Protein AF-J2X6M1-F1 (afdb_monomer)

Mean predicted aligned error: 6.93 Å

Foldseek 3Di:
DDDDDPDDDDDPPDDDDKAKDFAADPDDFKDFDDDDAQDWDDDDPAQKIKTKAAAAQQWGPGPHIHGRDCCCVVCVVRHRGTMIGITRHIDIGD

Radius of gyration: 15.38 Å; Cα contacts (8 Å, |Δi|>4): 167; chains: 1; bounding box: 38×28×50 Å

Structure (mmCIF, N/CA/C/O backbone):
data_AF-J2X6M1-F1
#
_entry.id   AF-J2X6M1-F1
#
loop_
_atom_site.group_PDB
_atom_site.id
_atom_site.type_symbol
_atom_site.label_atom_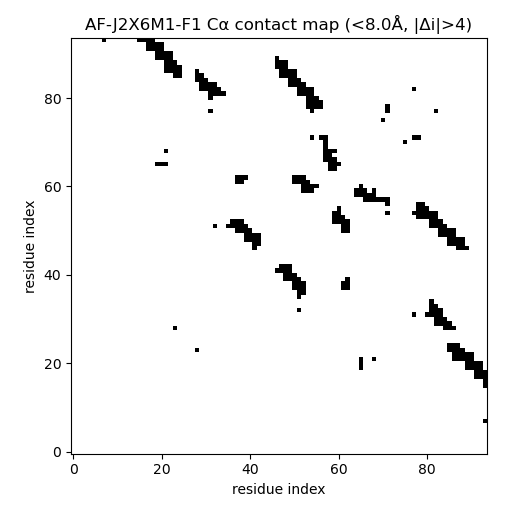id
_atom_site.label_alt_id
_atom_site.label_comp_id
_atom_site.label_asym_id
_atom_site.label_entity_id
_atom_site.label_seq_id
_atom_site.pdbx_PDB_ins_code
_atom_site.Cartn_x
_atom_site.Cartn_y
_atom_site.Cartn_z
_atom_site.occupancy
_at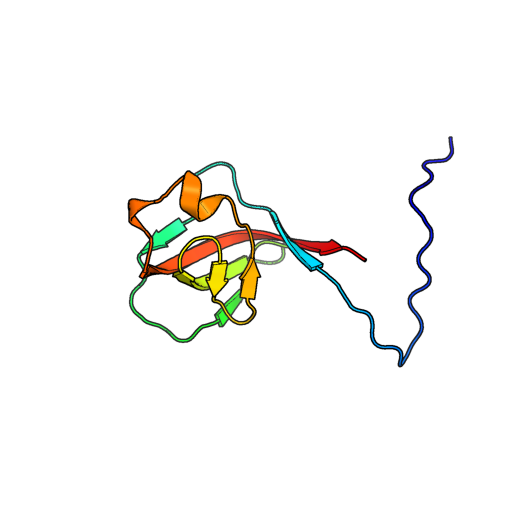om_site.B_iso_or_equiv
_atom_site.auth_seq_id
_atom_site.auth_comp_id
_atom_site.auth_asym_id
_atom_site.auth_atom_id
_atom_site.pdbx_PDB_model_num
ATOM 1 N N . MET A 1 1 ? -0.980 1.863 -36.521 1.00 34.94 1 MET A N 1
ATOM 2 C CA . MET A 1 1 ? -1.695 2.530 -35.417 1.00 34.94 1 MET A CA 1
ATOM 3 C C . MET A 1 1 ? -0.711 2.575 -34.265 1.00 34.94 1 MET A C 1
ATOM 5 O O . MET A 1 1 ? -0.454 1.542 -33.666 1.00 34.94 1 MET A O 1
ATOM 9 N N . LEU A 1 2 ? -0.011 3.700 -34.132 1.00 33.47 2 LEU A N 1
ATOM 10 C CA . LEU A 1 2 ? 1.030 3.922 -33.130 1.00 33.47 2 LEU A CA 1
ATOM 11 C C . LEU A 1 2 ? 0.343 4.424 -31.860 1.00 33.47 2 LEU A C 1
ATOM 13 O O . LEU A 1 2 ? -0.272 5.485 -31.894 1.00 33.47 2 LEU A O 1
ATOM 17 N N . CYS 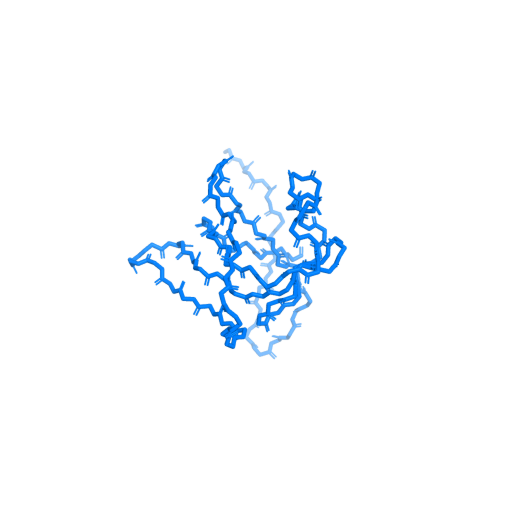A 1 3 ? 0.419 3.661 -30.773 1.00 35.66 3 CYS A N 1
ATOM 18 C CA . CYS A 1 3 ? 0.247 4.226 -29.439 1.00 35.66 3 CYS A CA 1
ATOM 19 C C . CYS A 1 3 ? 1.634 4.673 -28.976 1.00 35.66 3 CYS A C 1
ATOM 21 O O . CYS A 1 3 ? 2.474 3.844 -28.635 1.00 35.66 3 CYS A O 1
ATOM 23 N N . GLU A 1 4 ? 1.880 5.978 -29.040 1.00 47.28 4 GLU A N 1
ATOM 24 C CA . GLU A 1 4 ? 3.039 6.625 -28.433 1.00 47.28 4 GLU A CA 1
ATOM 25 C C . GLU A 1 4 ? 2.817 6.694 -26.916 1.00 47.28 4 GLU A C 1
ATOM 27 O O . GLU A 1 4 ? 2.138 7.582 -26.412 1.00 47.28 4 GLU A O 1
ATOM 32 N N . LEU A 1 5 ? 3.374 5.733 -26.181 1.00 49.25 5 LEU A N 1
ATOM 33 C CA . LEU A 1 5 ? 3.745 5.923 -24.782 1.00 49.25 5 LEU A CA 1
ATOM 34 C C . LEU A 1 5 ? 5.272 5.863 -24.755 1.00 49.25 5 LEU A C 1
ATOM 36 O O . LEU A 1 5 ? 5.859 4.901 -25.250 1.00 49.25 5 LEU A O 1
ATOM 40 N N . LEU A 1 6 ? 5.883 6.953 -24.291 1.00 49.25 6 LEU A N 1
ATOM 41 C CA . LEU A 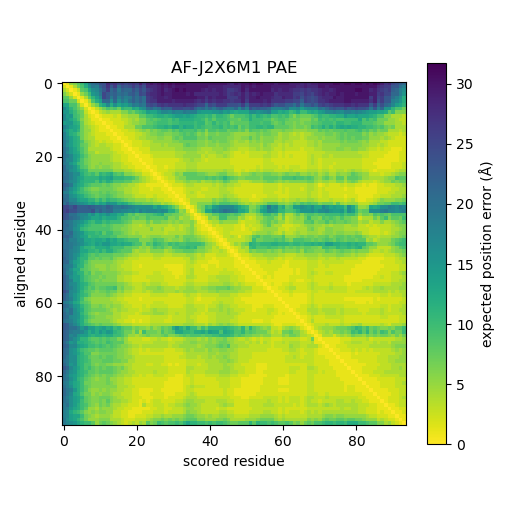1 6 ? 7.322 7.218 -24.257 1.00 49.25 6 LEU A CA 1
ATOM 42 C C . LEU A 1 6 ? 8.117 5.948 -23.925 1.00 49.25 6 LEU A C 1
ATOM 44 O O . LEU A 1 6 ? 7.932 5.334 -22.879 1.00 49.25 6 LEU A O 1
ATOM 48 N N . SER A 1 7 ? 8.994 5.532 -24.836 1.00 59.34 7 SER A N 1
ATOM 49 C CA . SER A 1 7 ? 9.843 4.359 -24.647 1.00 59.34 7 SER A CA 1
ATOM 50 C C . SER A 1 7 ? 10.956 4.682 -23.651 1.00 59.34 7 SER A C 1
ATOM 52 O O . SER A 1 7 ? 12.048 5.094 -24.041 1.00 59.34 7 SER A O 1
ATOM 54 N N . PHE A 1 8 ? 10.668 4.514 -22.363 1.00 63.81 8 PHE A N 1
ATOM 55 C CA . PHE A 1 8 ? 11.682 4.482 -21.317 1.00 63.81 8 PHE A CA 1
ATOM 56 C C . PHE A 1 8 ? 12.530 3.215 -21.492 1.00 63.81 8 PHE A C 1
ATOM 58 O O . PHE A 1 8 ? 12.006 2.100 -21.527 1.00 63.81 8 PHE A O 1
ATOM 65 N N . ILE A 1 9 ? 13.847 3.375 -21.643 1.00 76.25 9 ILE A N 1
ATOM 66 C CA . ILE A 1 9 ? 14.787 2.251 -21.697 1.00 76.25 9 ILE A CA 1
ATOM 67 C C . ILE A 1 9 ? 15.263 1.984 -20.270 1.00 76.25 9 ILE A C 1
ATOM 69 O O . ILE A 1 9 ? 15.989 2.790 -19.691 1.00 76.25 9 ILE A O 1
ATOM 73 N N . VAL A 1 10 ? 14.852 0.848 -19.706 1.00 82.31 10 VAL A N 1
ATOM 74 C CA . VAL A 1 10 ? 15.366 0.366 -18.419 1.00 82.31 10 VAL A CA 1
ATOM 75 C C . VAL A 1 10 ? 16.677 -0.376 -18.670 1.00 82.31 10 VAL A C 1
ATOM 77 O O . VAL A 1 10 ? 16.713 -1.380 -19.382 1.00 82.31 10 VAL A O 1
ATOM 80 N N . GLU A 1 11 ? 17.766 0.122 -18.093 1.00 87.31 11 GLU A N 1
ATOM 81 C CA . GLU A 1 11 ? 19.109 -0.434 -18.233 1.00 87.31 11 GLU A CA 1
ATOM 82 C C . GLU A 1 11 ? 19.504 -1.266 -17.007 1.00 87.31 11 GLU A C 1
ATOM 84 O O . GLU A 1 11 ? 19.259 -0.900 -15.854 1.00 87.31 11 GLU A O 1
ATOM 89 N N . VAL A 1 12 ? 20.188 -2.385 -17.253 1.00 89.69 12 VAL A N 1
ATOM 90 C CA . VAL A 1 12 ? 20.681 -3.268 -16.189 1.00 89.69 12 VAL A CA 1
ATOM 91 C C . VAL A 1 12 ? 21.718 -2.540 -15.329 1.00 89.69 12 VAL A C 1
ATOM 93 O O . VAL A 1 12 ? 22.693 -1.989 -15.837 1.00 89.69 12 VAL A O 1
ATOM 96 N N . GLY A 1 13 ? 21.532 -2.583 -14.008 1.00 91.75 13 GLY A N 1
ATOM 97 C CA . GLY A 1 13 ? 22.458 -2.000 -13.031 1.00 91.75 13 GLY A CA 1
ATOM 98 C C . GLY A 1 13 ? 22.265 -0.503 -12.777 1.00 91.75 13 GLY A C 1
ATOM 99 O O . GLY A 1 13 ? 23.038 0.081 -12.018 1.00 91.75 13 GLY A O 1
ATOM 100 N N . LYS A 1 14 ? 21.251 0.123 -13.383 1.00 90.31 14 LYS A N 1
ATOM 101 C CA . LYS A 1 14 ? 20.845 1.498 -13.075 1.00 90.31 14 LYS A CA 1
ATOM 102 C C . LYS A 1 14 ? 19.758 1.524 -12.000 1.00 90.31 14 LYS A C 1
ATOM 104 O O . LYS A 1 14 ? 19.024 0.556 -11.818 1.00 90.31 14 LYS A O 1
ATOM 109 N N . GLN A 1 15 ? 19.688 2.640 -11.281 1.00 89.25 15 GLN A N 1
ATOM 110 C CA . GLN A 1 15 ? 18.626 2.946 -10.327 1.00 89.25 15 GLN A CA 1
ATOM 111 C C . GLN A 1 15 ? 17.759 4.052 -10.913 1.00 89.25 15 GLN A C 1
ATOM 113 O O . GLN A 1 15 ? 18.285 5.005 -11.490 1.00 89.25 15 GLN A O 1
ATOM 118 N N . TYR A 1 16 ? 16.451 3.902 -10.755 1.00 87.19 16 TYR A N 1
ATOM 119 C CA . TYR A 1 16 ? 15.454 4.837 -11.248 1.00 87.19 16 TYR A CA 1
ATOM 120 C C . TYR A 1 16 ? 14.575 5.247 -10.078 1.00 87.19 16 TYR A C 1
ATOM 122 O O . TYR A 1 16 ? 14.201 4.404 -9.260 1.00 87.19 16 TYR A O 1
ATOM 130 N N . GLU A 1 17 ? 14.287 6.540 -9.995 1.00 86.81 17 GLU A N 1
ATOM 131 C CA . GLU A 1 17 ? 13.206 7.028 -9.153 1.00 86.81 17 GLU A CA 1
ATOM 132 C C . GLU A 1 17 ? 11.890 6.622 -9.812 1.00 86.81 17 GLU A C 1
ATOM 134 O O . GLU A 1 17 ? 11.749 6.733 -11.029 1.00 86.81 17 GLU A O 1
ATOM 139 N N . VAL A 1 18 ? 10.981 6.068 -9.017 1.00 85.44 18 VAL A N 1
ATOM 140 C CA . VAL A 1 18 ? 9.683 5.589 -9.484 1.00 85.44 18 VAL A CA 1
ATOM 141 C C . VAL A 1 18 ? 8.624 5.935 -8.458 1.00 85.44 18 VAL A C 1
ATOM 143 O O . VAL A 1 18 ? 8.906 6.005 -7.259 1.00 85.44 18 VAL A O 1
ATOM 146 N N . GLU A 1 19 ? 7.399 6.088 -8.932 1.00 87.12 19 GLU A N 1
ATOM 147 C CA . GLU A 1 19 ? 6.228 6.249 -8.085 1.00 87.12 19 GLU A CA 1
ATOM 148 C C . GLU A 1 19 ? 5.407 4.957 -8.083 1.00 87.12 19 GLU A C 1
ATOM 150 O O . GLU A 1 19 ? 5.167 4.350 -9.130 1.00 87.12 19 GLU A O 1
ATOM 155 N N . PHE A 1 20 ? 4.987 4.524 -6.893 1.00 87.88 20 PHE A N 1
ATOM 156 C CA . PHE A 1 20 ? 4.117 3.365 -6.731 1.00 87.88 20 PHE A CA 1
ATOM 157 C C . PHE A 1 20 ? 2.672 3.817 -6.566 1.00 87.88 20 PHE A C 1
ATOM 159 O O . PHE A 1 20 ? 2.353 4.566 -5.644 1.00 87.88 20 PHE A O 1
ATOM 166 N N . VAL A 1 21 ? 1.789 3.298 -7.416 1.00 89.19 21 VAL A N 1
ATOM 167 C CA . VAL A 1 21 ? 0.362 3.634 -7.410 1.00 89.19 21 VAL A CA 1
ATOM 168 C C . VAL A 1 21 ? -0.453 2.386 -7.095 1.00 89.19 21 VAL A C 1
ATOM 170 O O . VAL A 1 21 ? -0.278 1.341 -7.725 1.00 89.19 21 VAL A O 1
ATOM 173 N N . LEU A 1 22 ? -1.355 2.472 -6.116 1.00 91.62 22 LEU A N 1
ATOM 174 C CA . LEU A 1 22 ? -2.256 1.369 -5.794 1.00 91.62 22 LEU A CA 1
ATOM 175 C C . LEU A 1 22 ? -3.500 1.437 -6.675 1.00 91.62 22 LEU A C 1
ATOM 177 O O . LEU A 1 22 ? -4.209 2.438 -6.705 1.00 91.62 22 LEU A O 1
ATOM 181 N N . VAL A 1 23 ? -3.810 0.330 -7.342 1.00 91.44 23 VAL A N 1
ATOM 182 C CA . VAL A 1 23 ? -5.102 0.135 -7.996 1.00 91.44 23 VAL A CA 1
ATOM 183 C C . VAL A 1 23 ? -6.017 -0.570 -7.009 1.00 91.44 23 VAL A C 1
ATOM 185 O O . VAL A 1 23 ? -5.872 -1.769 -6.748 1.00 91.44 23 VAL A O 1
ATOM 188 N N . LEU A 1 24 ? -6.942 0.189 -6.432 1.00 91.44 24 LEU A N 1
ATOM 189 C CA . LEU A 1 24 ? -7.874 -0.291 -5.419 1.00 91.44 24 LEU A CA 1
ATOM 190 C C . LEU A 1 24 ? -9.148 -0.852 -6.080 1.00 91.44 24 LEU A C 1
ATOM 192 O O . LEU A 1 24 ? -9.596 -0.322 -7.097 1.00 91.44 24 LEU A O 1
ATOM 196 N N . PRO A 1 25 ? -9.730 -1.940 -5.549 1.00 89.25 25 PRO A N 1
ATOM 197 C CA . PRO A 1 25 ? -11.066 -2.387 -5.938 1.00 89.25 25 PRO A CA 1
ATOM 198 C C . PRO A 1 25 ? -12.140 -1.336 -5.624 1.00 89.25 25 PRO A C 1
ATOM 200 O O . PRO A 1 25 ? -11.984 -0.557 -4.692 1.00 89.25 25 PRO A O 1
ATOM 203 N N . ASP A 1 26 ? -13.282 -1.391 -6.315 1.00 85.06 26 ASP A N 1
ATOM 204 C CA . ASP A 1 26 ? -14.364 -0.404 -6.146 1.00 85.06 26 ASP A CA 1
ATOM 205 C C . ASP A 1 26 ? -14.955 -0.345 -4.724 1.00 85.06 26 ASP A C 1
ATOM 207 O O . ASP A 1 26 ? -15.525 0.672 -4.331 1.00 85.06 26 ASP A O 1
ATOM 211 N N . ARG A 1 27 ? -14.940 -1.461 -3.977 1.00 84.56 27 ARG A N 1
ATOM 212 C CA . ARG A 1 27 ? -15.577 -1.582 -2.652 1.00 84.56 27 ARG A CA 1
ATOM 213 C C . ARG A 1 27 ? -14.867 -2.590 -1.760 1.00 84.56 27 ARG A C 1
ATOM 215 O O . ARG A 1 27 ? -14.158 -3.467 -2.245 1.00 84.56 27 ARG A O 1
ATOM 222 N N . ASP A 1 28 ? -15.131 -2.472 -0.457 1.00 85.56 28 ASP A N 1
ATOM 223 C CA . ASP A 1 28 ? -14.772 -3.439 0.594 1.00 85.56 28 ASP A CA 1
ATOM 224 C C . ASP A 1 28 ? -13.288 -3.830 0.617 1.00 85.56 28 ASP A C 1
ATOM 226 O O . ASP A 1 28 ? -12.909 -4.934 1.010 1.00 85.56 28 ASP A O 1
ATOM 230 N N . PHE A 1 29 ? -12.428 -2.907 0.196 1.00 92.69 29 PHE A N 1
ATOM 231 C CA . PHE A 1 29 ? -11.010 -3.175 0.057 1.00 92.69 29 PHE A CA 1
ATOM 232 C C . PHE A 1 29 ? -10.217 -2.845 1.322 1.00 92.69 29 PHE A C 1
ATOM 234 O O . PHE A 1 29 ? -9.097 -3.320 1.458 1.00 92.69 29 PHE A O 1
ATOM 241 N N . VAL A 1 30 ? -10.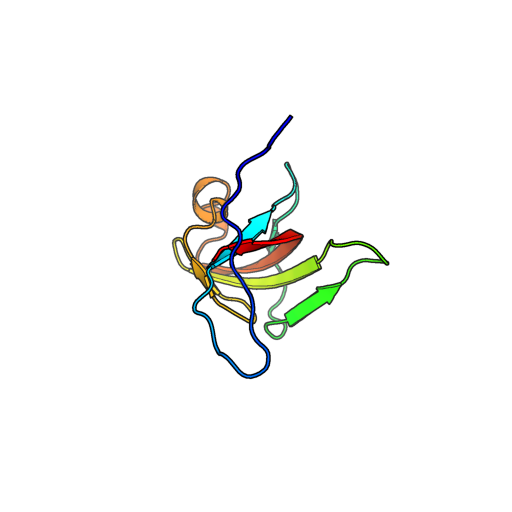764 -2.079 2.270 1.00 94.56 30 VAL A N 1
ATOM 242 C CA . VAL A 1 30 ? -10.057 -1.691 3.497 1.00 94.56 30 VAL A CA 1
ATOM 243 C C . VAL A 1 30 ? -10.844 -2.062 4.748 1.00 94.56 30 VAL A C 1
ATOM 245 O O . VAL A 1 30 ? -12.039 -1.796 4.866 1.00 94.56 30 VAL A O 1
ATOM 248 N N . VAL A 1 31 ? -10.156 -2.672 5.713 1.00 94.44 31 VAL A N 1
ATOM 249 C CA . VAL A 1 31 ? -10.712 -3.026 7.025 1.00 94.44 31 VAL A CA 1
ATOM 250 C C . VAL A 1 31 ? -9.694 -2.777 8.130 1.00 94.44 31 VAL A C 1
ATOM 252 O O . VAL A 1 31 ? -8.487 -2.864 7.909 1.00 94.44 31 VAL A O 1
ATOM 255 N N . VAL A 1 32 ? -10.173 -2.508 9.345 1.00 94.81 32 VAL A N 1
ATOM 256 C CA . VAL A 1 32 ? -9.304 -2.459 10.530 1.00 94.81 32 VAL A CA 1
ATOM 257 C C . VAL A 1 32 ? -8.723 -3.848 10.773 1.00 94.81 32 VAL A C 1
ATOM 259 O O . VAL A 1 32 ? -9.452 -4.843 10.768 1.00 94.81 32 VAL A O 1
ATOM 262 N N . ALA A 1 33 ? -7.419 -3.907 11.009 1.00 92.62 33 ALA A N 1
ATOM 263 C CA . ALA A 1 33 ? -6.715 -5.131 11.347 1.00 92.62 33 ALA A CA 1
ATOM 264 C C . ALA A 1 33 ? -6.167 -5.046 12.772 1.00 92.62 33 ALA A C 1
ATOM 266 O O . ALA A 1 33 ? -5.947 -3.962 13.310 1.00 92.62 33 ALA A O 1
ATOM 267 N N . GLN A 1 34 ? -5.946 -6.204 13.392 1.00 86.94 34 GLN A N 1
ATOM 268 C CA . GLN A 1 34 ? -5.109 -6.241 14.587 1.00 86.94 34 GLN A CA 1
ATOM 269 C C . GLN A 1 34 ? -3.669 -5.960 14.167 1.00 86.94 34 GLN A C 1
ATOM 271 O O . GLN A 1 34 ? -3.249 -6.411 13.095 1.00 86.94 34 GLN A O 1
ATOM 276 N N . GLU A 1 35 ? -2.940 -5.212 14.998 1.00 79.19 35 GLU A N 1
ATOM 277 C CA . GLU A 1 35 ? -1.539 -4.899 14.740 1.00 79.19 35 GLU A CA 1
ATOM 278 C C . GLU A 1 35 ? -0.758 -6.186 14.501 1.00 79.19 35 GLU A C 1
ATOM 280 O O . GLU A 1 35 ? -0.559 -7.036 15.369 1.00 79.19 35 GLU A O 1
ATOM 285 N N . THR A 1 36 ? -0.365 -6.315 13.251 1.00 71.44 36 THR A N 1
ATOM 286 C CA . THR A 1 36 ? 0.491 -7.348 12.701 1.00 71.44 36 THR A CA 1
ATOM 287 C C . THR A 1 36 ? 1.591 -6.580 11.975 1.00 71.44 36 THR A C 1
ATOM 289 O O . THR A 1 36 ? 1.432 -5.401 11.672 1.00 71.44 36 THR A O 1
ATOM 292 N N . SER A 1 37 ? 2.771 -7.152 11.789 1.00 79.25 37 SER A N 1
ATOM 293 C CA . SER A 1 37 ? 3.863 -6.440 11.113 1.00 79.25 37 SER A CA 1
ATOM 294 C C . SER A 1 37 ? 3.423 -5.869 9.756 1.00 79.25 37 SER A C 1
ATOM 296 O O . SER A 1 37 ? 2.625 -6.492 9.058 1.00 79.25 37 SER A O 1
ATOM 298 N N . MET A 1 38 ? 3.973 -4.717 9.355 1.00 85.62 38 MET A N 1
ATOM 299 C CA . MET A 1 38 ? 3.811 -4.203 7.990 1.00 85.62 38 MET A CA 1
ATOM 300 C C . MET A 1 38 ? 4.297 -5.264 6.997 1.00 85.62 38 MET A C 1
ATOM 302 O O . MET A 1 38 ? 5.454 -5.681 7.049 1.00 85.62 38 MET A O 1
ATOM 306 N N . GLN A 1 39 ? 3.403 -5.738 6.133 1.00 85.50 39 GLN A N 1
ATOM 307 C CA . GLN A 1 39 ? 3.674 -6.865 5.244 1.00 85.50 39 GLN A CA 1
ATOM 308 C C . GLN A 1 39 ? 2.826 -6.787 3.974 1.00 85.50 39 GLN A C 1
ATOM 310 O O . GLN A 1 39 ? 1.808 -6.091 3.928 1.00 85.50 39 GLN A O 1
ATOM 315 N N . VAL A 1 40 ? 3.262 -7.530 2.959 1.00 88.19 40 VAL A N 1
ATOM 316 C CA . VAL A 1 40 ? 2.557 -7.734 1.693 1.00 88.19 40 VAL A CA 1
ATOM 317 C C . VAL A 1 40 ? 2.349 -9.230 1.477 1.00 88.19 40 VAL A C 1
ATOM 319 O O . VAL A 1 40 ? 3.290 -10.016 1.580 1.00 88.19 40 VAL A O 1
ATOM 322 N N . GLU A 1 41 ? 1.119 -9.629 1.173 1.00 87.56 41 GLU A N 1
ATOM 323 C CA . GLU A 1 41 ? 0.761 -11.013 0.859 1.00 87.56 41 GLU A CA 1
ATOM 324 C C . GLU A 1 41 ? 0.126 -11.068 -0.530 1.00 87.56 41 GLU A C 1
ATOM 326 O O . GLU A 1 41 ? -0.806 -10.322 -0.817 1.00 87.56 41 GLU A O 1
ATOM 331 N N . MET A 1 42 ? 0.607 -11.951 -1.404 1.00 89.00 42 MET A N 1
ATOM 332 C CA . MET A 1 42 ? -0.029 -12.193 -2.701 1.00 89.00 42 MET A CA 1
ATOM 333 C C . MET A 1 42 ? -1.281 -13.058 -2.516 1.00 89.00 42 MET A C 1
ATOM 335 O O . MET A 1 42 ? -1.254 -14.053 -1.790 1.00 89.00 42 MET A O 1
ATOM 339 N N . ILE A 1 43 ? -2.374 -12.693 -3.186 1.00 88.00 43 ILE A N 1
ATOM 340 C CA . ILE A 1 43 ? -3.626 -13.450 -3.172 1.00 88.00 43 ILE A CA 1
ATOM 341 C C . ILE A 1 43 ? -3.684 -14.332 -4.422 1.00 88.00 43 ILE A C 1
ATOM 343 O O . ILE A 1 43 ? -3.834 -13.836 -5.539 1.00 88.00 43 ILE A O 1
ATOM 347 N N . GLY A 1 44 ? -3.632 -15.650 -4.226 1.00 87.88 44 GLY A N 1
ATOM 348 C CA . GLY A 1 44 ? -3.713 -16.613 -5.326 1.00 87.88 44 GLY A CA 1
ATOM 349 C C . GLY A 1 44 ? -2.522 -16.512 -6.283 1.00 87.88 44 GLY A C 1
ATOM 350 O O . GLY A 1 44 ? -1.393 -16.295 -5.854 1.00 87.88 44 GLY A O 1
ATOM 351 N N . ASP A 1 45 ? -2.782 -16.701 -7.574 1.00 83.69 45 ASP A N 1
ATOM 352 C CA . ASP A 1 45 ? -1.808 -16.673 -8.674 1.00 83.69 45 ASP A CA 1
ATOM 353 C C . ASP A 1 45 ? -1.902 -15.401 -9.544 1.00 83.69 45 ASP A C 1
ATOM 355 O O . ASP A 1 45 ? -1.279 -15.320 -10.604 1.00 83.69 45 ASP A O 1
ATOM 359 N N . GLY A 1 46 ? -2.684 -14.408 -9.105 1.00 82.75 46 GLY A N 1
ATOM 360 C CA . GLY A 1 46 ? -2.914 -13.150 -9.815 1.00 82.75 46 GLY A CA 1
ATOM 361 C C . GLY A 1 46 ? -2.004 -11.993 -9.382 1.00 82.75 46 GLY A C 1
ATOM 362 O O . GLY A 1 46 ? -0.956 -12.173 -8.770 1.00 82.75 46 GLY A O 1
ATOM 363 N N . PHE A 1 47 ? -2.445 -10.769 -9.691 1.00 82.75 47 PHE A N 1
ATOM 364 C CA . PHE A 1 47 ? -1.758 -9.513 -9.338 1.00 82.75 47 PHE A CA 1
ATOM 365 C C . PHE A 1 47 ? -2.325 -8.834 -8.087 1.00 82.75 47 PHE A C 1
ATOM 367 O O . PHE A 1 47 ? -2.008 -7.679 -7.817 1.00 82.75 47 PHE A O 1
ATOM 374 N N . SER A 1 48 ? -3.207 -9.518 -7.360 1.00 89.00 48 SER A N 1
ATOM 375 C CA . SER A 1 48 ? -3.862 -8.953 -6.188 1.00 89.00 48 SER A CA 1
ATOM 376 C C . SER A 1 48 ? -3.049 -9.215 -4.931 1.00 89.00 48 SER A C 1
ATOM 378 O O . SER A 1 48 ? -2.482 -10.294 -4.748 1.00 89.00 48 SER A O 1
ATOM 380 N N . TYR A 1 49 ? -3.024 -8.224 -4.048 1.00 92.00 49 TYR A N 1
ATOM 381 C CA . TYR A 1 49 ? -2.225 -8.245 -2.833 1.00 92.00 49 TYR A CA 1
ATOM 382 C C . TYR A 1 49 ? -3.053 -7.829 -1.624 1.00 92.00 49 TYR A C 1
ATOM 384 O O . TYR A 1 49 ? -4.018 -7.076 -1.734 1.00 92.00 49 TYR A O 1
ATOM 392 N N . VAL A 1 50 ? -2.641 -8.285 -0.451 1.00 93.50 50 VAL A N 1
ATOM 393 C CA . VAL A 1 50 ? -3.018 -7.700 0.828 1.00 93.50 50 VAL A CA 1
ATOM 394 C C . VAL A 1 50 ? -1.834 -6.906 1.353 1.00 93.50 50 VAL A C 1
ATOM 396 O O . VAL A 1 50 ? -0.758 -7.468 1.540 1.00 93.50 50 VAL A O 1
ATOM 399 N N . LEU A 1 51 ? -2.053 -5.630 1.645 1.00 94.62 51 LEU A N 1
ATOM 400 C CA . LEU A 1 51 ? -1.100 -4.759 2.318 1.00 94.62 51 LEU A CA 1
ATOM 401 C C . LEU A 1 51 ? -1.557 -4.481 3.748 1.00 94.62 51 LEU A C 1
ATOM 403 O O . LEU A 1 51 ? -2.731 -4.198 3.991 1.00 94.62 51 LEU A O 1
ATOM 407 N N . TYR A 1 52 ? -0.619 -4.526 4.687 1.00 95.25 52 TYR A N 1
ATOM 408 C CA . TYR A 1 52 ? -0.849 -4.148 6.080 1.00 95.25 52 TYR A CA 1
ATOM 409 C C . TYR A 1 52 ? -0.054 -2.893 6.408 1.00 95.25 52 TYR A C 1
ATOM 411 O O . TYR A 1 52 ? 1.118 -2.779 6.033 1.00 95.25 52 TYR A O 1
ATOM 419 N N . GLY A 1 53 ? -0.679 -1.952 7.104 1.00 94.56 53 GLY A N 1
ATOM 420 C CA . GLY A 1 53 ? -0.053 -0.674 7.404 1.00 94.56 53 GLY A CA 1
ATOM 421 C C . GLY A 1 53 ? -0.938 0.257 8.214 1.00 94.56 53 GLY A C 1
ATOM 422 O O . GLY A 1 53 ? -2.071 -0.078 8.560 1.00 94.56 53 GLY A O 1
ATOM 423 N N . CYS A 1 54 ? -0.410 1.439 8.507 1.00 94.50 54 CYS A N 1
ATOM 424 C CA . CYS A 1 54 ? -1.131 2.499 9.201 1.00 94.50 54 CYS A CA 1
ATOM 425 C C . CYS A 1 54 ? -1.580 3.570 8.204 1.00 94.50 54 CYS A C 1
ATOM 427 O O . CYS A 1 54 ? -0.803 3.970 7.335 1.00 94.50 54 CYS A O 1
ATOM 429 N N . LEU A 1 55 ? -2.818 4.044 8.334 1.00 93.62 55 LEU A N 1
ATOM 430 C CA . LEU A 1 55 ? -3.256 5.255 7.643 1.00 93.62 55 LEU A CA 1
ATOM 431 C C . LEU A 1 55 ? -2.849 6.469 8.473 1.00 93.62 55 LEU A C 1
ATOM 433 O O . LEU A 1 55 ? -3.258 6.589 9.623 1.00 93.62 55 LEU A O 1
ATOM 437 N N . ASP A 1 56 ? -2.060 7.361 7.891 1.00 92.31 56 ASP A N 1
ATOM 438 C CA . ASP A 1 56 ? -1.620 8.602 8.522 1.00 92.31 56 ASP A CA 1
ATOM 439 C C . ASP A 1 56 ? -1.877 9.777 7.577 1.00 92.31 56 ASP A C 1
ATOM 441 O O . ASP A 1 56 ? -1.100 10.065 6.661 1.00 92.31 56 ASP A O 1
ATOM 445 N N . GLY A 1 57 ? -3.028 10.421 7.764 1.00 90.19 57 GLY A N 1
ATOM 446 C CA . GLY A 1 57 ? -3.509 11.456 6.864 1.00 90.19 57 GLY A CA 1
ATOM 447 C C . GLY A 1 57 ? -3.709 10.895 5.459 1.00 90.19 57 GLY A C 1
ATOM 448 O O . GLY A 1 57 ? -4.458 9.941 5.270 1.00 90.19 57 GLY A O 1
ATOM 449 N N . SER A 1 58 ? -3.035 11.488 4.473 1.00 90.38 58 SER A N 1
ATOM 450 C CA . SER A 1 58 ? -3.088 11.061 3.070 1.00 90.38 58 SER A CA 1
ATOM 451 C C . SER A 1 58 ? -2.107 9.939 2.721 1.00 90.38 58 SER A C 1
ATOM 453 O O . SER A 1 58 ? -2.080 9.494 1.574 1.00 90.38 58 SER A O 1
ATOM 455 N N . VAL A 1 59 ? -1.289 9.488 3.677 1.00 92.94 59 VAL A N 1
ATOM 456 C CA . VAL A 1 59 ? -0.251 8.480 3.450 1.00 92.94 59 VAL A CA 1
ATOM 457 C C . VAL A 1 59 ? -0.693 7.144 4.029 1.00 92.94 59 VAL A C 1
ATOM 459 O O . VAL A 1 59 ? -1.015 7.032 5.213 1.00 92.94 59 VAL A O 1
ATOM 462 N N . PHE A 1 60 ? -0.651 6.098 3.207 1.00 94.44 60 PHE A N 1
ATOM 463 C CA . PHE A 1 60 ? -0.741 4.725 3.684 1.00 94.44 60 PHE A CA 1
ATOM 464 C C . PHE A 1 60 ? 0.669 4.174 3.918 1.00 94.44 60 PHE A C 1
ATOM 466 O O . PHE A 1 60 ? 1.394 3.846 2.979 1.00 94.44 60 PHE A O 1
ATOM 473 N N . ARG A 1 61 ? 1.063 4.095 5.193 1.00 93.69 61 ARG A N 1
ATOM 474 C CA . ARG A 1 61 ? 2.386 3.641 5.639 1.00 93.69 61 ARG A CA 1
ATOM 475 C C . ARG A 1 61 ? 2.399 2.121 5.778 1.00 93.69 61 ARG A C 1
ATOM 477 O O . ARG A 1 61 ? 1.913 1.588 6.780 1.00 93.69 61 ARG A O 1
ATOM 484 N N . SER A 1 62 ? 2.920 1.420 4.776 1.00 92.81 62 SER A N 1
ATOM 485 C CA . SER A 1 62 ? 3.038 -0.044 4.744 1.00 92.81 62 SER A CA 1
ATOM 486 C C . SER A 1 62 ? 4.517 -0.456 4.657 1.00 92.81 62 SER A C 1
ATOM 488 O O . SER A 1 62 ? 5.384 0.222 5.198 1.00 92.81 62 SER A O 1
ATOM 490 N N . PHE A 1 63 ? 4.835 -1.576 4.002 1.00 89.38 63 PHE A N 1
ATOM 491 C CA . PHE A 1 63 ? 6.221 -1.992 3.748 1.00 89.38 63 PHE A CA 1
ATOM 492 C C . PHE A 1 63 ? 7.015 -0.945 2.937 1.00 89.38 63 PHE A C 1
ATOM 494 O O . PHE A 1 63 ? 8.242 -0.904 3.022 1.00 89.38 63 PHE A O 1
ATOM 501 N N . ILE A 1 64 ? 6.300 -0.105 2.182 1.00 90.56 64 ILE A N 1
ATOM 502 C CA . ILE A 1 64 ? 6.721 1.199 1.667 1.00 90.56 64 ILE A CA 1
ATOM 503 C C . ILE A 1 64 ? 5.601 2.215 1.935 1.00 90.56 64 ILE A C 1
ATOM 505 O O . ILE A 1 64 ? 4.465 1.829 2.238 1.00 90.56 64 ILE A O 1
ATOM 509 N N . ASP A 1 65 ? 5.916 3.500 1.802 1.00 92.75 65 ASP A N 1
ATOM 510 C CA . ASP A 1 65 ? 4.931 4.572 1.923 1.00 92.75 65 ASP A CA 1
ATOM 511 C C . ASP A 1 65 ? 4.214 4.791 0.588 1.00 92.75 65 ASP A C 1
ATOM 513 O O . ASP A 1 65 ? 4.850 5.001 -0.445 1.00 92.75 65 ASP A O 1
ATOM 517 N N . PHE A 1 66 ? 2.884 4.766 0.628 1.00 92.06 66 PHE A N 1
ATOM 518 C CA . PHE A 1 66 ? 2.026 5.100 -0.504 1.00 92.06 66 PHE A CA 1
ATOM 519 C C . PHE A 1 66 ? 1.374 6.463 -0.235 1.00 92.06 66 PHE A C 1
ATOM 521 O O . PHE A 1 66 ? 0.412 6.532 0.541 1.00 92.06 66 PHE A O 1
ATOM 528 N N . PRO A 1 67 ? 1.904 7.561 -0.802 1.00 89.38 67 PRO A N 1
ATOM 529 C CA . PRO A 1 67 ? 1.316 8.883 -0.642 1.00 89.38 67 PRO A CA 1
ATOM 530 C C . PRO A 1 67 ? 0.021 9.015 -1.454 1.00 89.38 67 PRO A C 1
ATOM 532 O O . PRO A 1 67 ? -0.228 8.245 -2.380 1.00 89.38 67 PRO A O 1
ATOM 535 N N . GLU A 1 68 ? -0.802 9.995 -1.080 1.00 80.06 68 GLU A N 1
ATOM 536 C CA . GLU A 1 68 ? -1.965 10.474 -1.848 1.00 80.06 68 GLU A CA 1
ATOM 537 C C . GLU A 1 68 ? -3.002 9.404 -2.222 1.00 80.06 68 GLU A C 1
ATOM 539 O O . GLU A 1 68 ? -3.738 9.535 -3.195 1.00 80.06 68 GLU A O 1
ATOM 544 N N . GLN A 1 69 ? -3.125 8.351 -1.415 1.00 77.06 69 GLN A N 1
ATOM 545 C CA . GLN A 1 69 ? -4.140 7.332 -1.659 1.00 77.06 69 GLN A CA 1
ATOM 546 C C . GLN A 1 69 ? -5.518 7.883 -1.276 1.00 77.06 69 GLN A C 1
ATOM 548 O O . GLN A 1 69 ? -5.705 8.339 -0.146 1.00 77.06 69 GLN A O 1
ATOM 553 N N . GLU A 1 70 ? -6.513 7.797 -2.165 1.00 81.88 70 GLU A N 1
ATOM 554 C CA . GLU A 1 70 ? -7.881 8.315 -1.932 1.00 81.88 70 GLU A CA 1
ATOM 555 C C . GLU A 1 70 ? -8.610 7.642 -0.747 1.00 81.88 70 GLU A C 1
ATOM 557 O O . GLU A 1 70 ? -9.656 8.112 -0.297 1.00 81.88 70 GLU A O 1
ATOM 562 N N . ILE A 1 71 ? -8.003 6.608 -0.154 1.00 87.31 71 ILE A N 1
ATOM 563 C CA . ILE A 1 71 ? -8.468 5.886 1.039 1.00 87.31 71 ILE A CA 1
ATOM 564 C C . ILE A 1 71 ? -8.838 6.843 2.181 1.00 87.31 71 ILE A C 1
ATOM 566 O O . ILE A 1 71 ? -9.836 6.626 2.863 1.00 87.31 71 ILE A O 1
ATOM 570 N N . HIS A 1 72 ? -8.066 7.912 2.398 1.00 84.81 72 HIS A N 1
ATOM 571 C CA . HIS A 1 72 ? -8.323 8.873 3.478 1.00 84.81 72 HIS A CA 1
ATOM 572 C C . HIS A 1 72 ? -9.577 9.734 3.247 1.00 84.81 72 HIS A C 1
ATOM 574 O O . HIS A 1 72 ? -10.235 10.130 4.210 1.00 84.81 72 HIS A O 1
ATOM 580 N N . CYS A 1 73 ? -9.921 10.003 1.984 1.00 86.25 73 CYS A N 1
ATOM 581 C CA . CYS A 1 73 ? -11.131 10.725 1.597 1.00 86.25 73 CYS A CA 1
ATOM 582 C C . CYS A 1 73 ? -12.365 9.823 1.691 1.00 86.25 73 CYS A C 1
ATOM 584 O O . CYS A 1 73 ? -13.407 10.2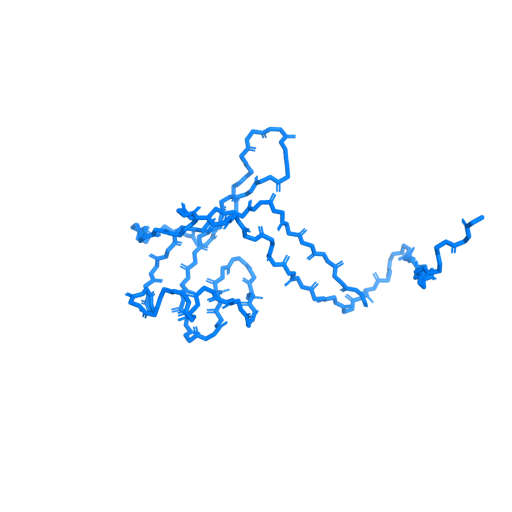53 2.185 1.00 86.25 73 CYS A O 1
ATOM 586 N N . GLU A 1 74 ? -12.245 8.575 1.234 1.00 89.81 74 GLU A N 1
ATOM 587 C CA . GLU A 1 74 ? -13.341 7.602 1.248 1.00 89.81 74 GLU A CA 1
ATOM 588 C C . GLU A 1 74 ? -13.626 7.058 2.656 1.00 89.81 74 GLU A C 1
ATOM 590 O O . GLU A 1 74 ? -14.783 6.866 3.039 1.00 89.81 74 GLU A O 1
ATOM 595 N N . PHE A 1 75 ? -12.579 6.857 3.462 1.00 91.38 75 PHE A N 1
ATOM 596 C CA . PHE A 1 75 ? -12.647 6.227 4.781 1.00 91.38 75 PHE A CA 1
ATOM 597 C C . PHE A 1 75 ? -11.947 7.057 5.874 1.00 91.38 75 PHE A C 1
ATOM 599 O O . PHE A 1 75 ? -11.066 6.550 6.575 1.00 91.38 75 PHE A O 1
ATOM 606 N N . PRO A 1 76 ? -12.368 8.312 6.122 1.00 91.81 76 PRO A N 1
ATOM 607 C CA . PRO A 1 76 ? -11.706 9.193 7.090 1.00 91.81 76 PRO A CA 1
ATOM 608 C C . PRO A 1 76 ? -11.732 8.644 8.525 1.00 91.81 76 PRO A C 1
ATOM 610 O O . PRO A 1 76 ? -10.852 8.932 9.332 1.00 91.81 76 PRO A O 1
ATOM 613 N N . TYR A 1 77 ? -12.713 7.798 8.855 1.00 93.38 77 TYR A N 1
ATOM 614 C CA . TYR A 1 77 ? -12.825 7.138 10.160 1.00 93.38 77 TYR A CA 1
ATOM 615 C C . TYR A 1 77 ? -11.766 6.048 10.401 1.00 93.38 77 TYR A C 1
ATOM 617 O O . TYR A 1 77 ? -11.719 5.470 11.495 1.00 93.38 77 TYR A O 1
ATOM 625 N N . LEU A 1 78 ? -10.964 5.718 9.386 1.00 93.81 78 LEU A N 1
ATOM 626 C CA . LEU A 1 78 ? -9.837 4.796 9.478 1.00 93.81 78 LEU A CA 1
ATOM 627 C C . LEU A 1 78 ? -8.493 5.506 9.671 1.00 93.81 78 LEU A C 1
ATOM 629 O O . LEU A 1 78 ? -7.490 4.819 9.837 1.00 93.81 78 LEU A O 1
ATOM 633 N N . ASN A 1 79 ? -8.465 6.842 9.697 1.00 93.81 79 ASN A N 1
ATOM 634 C CA . ASN A 1 79 ? -7.241 7.582 9.986 1.00 93.81 79 ASN A CA 1
ATOM 635 C C . ASN A 1 79 ? -6.639 7.162 11.338 1.00 93.81 79 ASN A C 1
ATOM 637 O O . ASN A 1 79 ? -7.375 6.882 12.287 1.00 93.81 79 ASN A O 1
ATOM 641 N N . GLU A 1 80 ? -5.309 7.116 11.396 1.00 93.31 80 GLU A N 1
ATOM 642 C CA . GLU A 1 80 ? -4.491 6.662 12.530 1.00 93.31 80 GLU A CA 1
ATOM 643 C C . GLU A 1 80 ? -4.730 5.200 12.945 1.00 93.31 80 GLU A C 1
ATOM 645 O O . GLU A 1 80 ? -4.284 4.768 14.010 1.00 93.31 80 GLU A O 1
ATOM 650 N N . LYS A 1 81 ? -5.430 4.406 12.123 1.00 94.44 81 LYS A N 1
ATOM 651 C CA . LYS A 1 81 ? -5.667 2.986 12.399 1.00 94.44 81 LYS A CA 1
ATOM 652 C C . LYS A 1 81 ? -4.733 2.099 11.602 1.00 94.44 81 LYS A C 1
ATOM 654 O O . LYS A 1 81 ? -4.417 2.356 10.440 1.00 94.44 81 LYS A O 1
ATOM 659 N N . PHE A 1 82 ? -4.395 0.977 12.228 1.00 95.31 82 PHE A N 1
ATOM 660 C CA . PHE A 1 82 ? -3.807 -0.151 11.535 1.00 95.31 82 PHE A CA 1
ATOM 661 C C . PHE A 1 82 ? -4.879 -0.863 10.704 1.00 95.31 82 PHE A C 1
ATOM 663 O O . PHE A 1 82 ? -5.923 -1.287 11.215 1.00 95.31 82 PHE A O 1
ATOM 670 N N . VAL A 1 83 ? -4.633 -0.969 9.404 1.00 94.81 83 VAL A N 1
ATOM 671 C CA . VAL A 1 83 ? -5.583 -1.499 8.433 1.00 94.81 83 VAL A CA 1
ATOM 672 C C . VAL A 1 83 ? -4.955 -2.590 7.583 1.00 94.81 83 VAL A C 1
ATOM 674 O O . VAL A 1 83 ? -3.743 -2.657 7.373 1.00 94.81 83 VAL A O 1
ATOM 677 N N . LYS A 1 84 ? -5.836 -3.439 7.069 1.00 95.19 84 LYS A N 1
ATOM 678 C CA . LYS A 1 84 ? -5.574 -4.370 5.985 1.00 95.19 84 LYS A CA 1
ATOM 679 C C . LYS A 1 84 ? 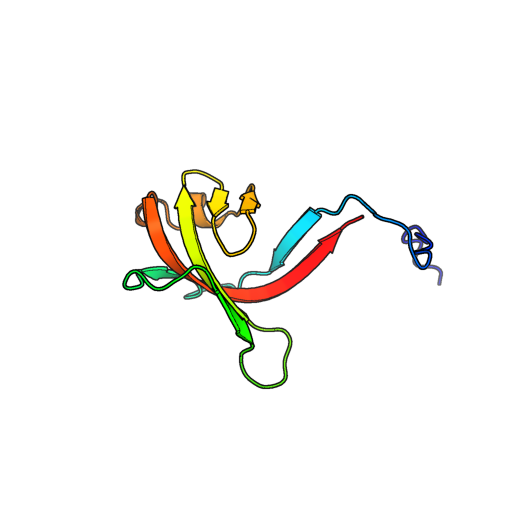-6.245 -3.820 4.729 1.00 95.19 84 LYS A C 1
ATOM 681 O O . LYS A 1 84 ? -7.460 -3.615 4.731 1.00 95.19 84 LYS A O 1
ATOM 686 N N . VAL A 1 85 ? -5.460 -3.614 3.677 1.00 94.56 85 VAL A N 1
ATOM 687 C CA . VAL A 1 85 ? -5.896 -3.100 2.374 1.00 94.56 85 VAL A CA 1
ATOM 688 C C . VAL A 1 85 ? -5.734 -4.199 1.328 1.00 94.56 85 VAL A C 1
ATOM 690 O O . VAL A 1 85 ? -4.638 -4.704 1.107 1.00 94.56 85 VAL A O 1
ATOM 693 N N . THR A 1 86 ? -6.825 -4.581 0.680 1.00 94.44 86 THR A N 1
ATOM 694 C CA . THR A 1 86 ? -6.828 -5.443 -0.500 1.00 94.44 86 THR A CA 1
ATOM 695 C C . THR A 1 86 ? -6.590 -4.572 -1.722 1.00 94.44 86 THR A C 1
ATOM 697 O O . THR A 1 86 ? -7.342 -3.642 -1.989 1.00 94.44 86 THR A O 1
ATOM 700 N N . VAL A 1 87 ? -5.545 -4.872 -2.472 1.00 93.19 87 VAL A N 1
ATOM 701 C CA . VAL A 1 87 ? -5.120 -4.109 -3.640 1.00 93.19 87 VAL A CA 1
ATOM 702 C C . VAL A 1 87 ? -5.288 -4.989 -4.870 1.00 93.19 87 VAL A C 1
ATOM 704 O O . VAL A 1 87 ? -4.879 -6.150 -4.872 1.00 93.19 87 VAL A O 1
ATOM 707 N N . GLY A 1 88 ? -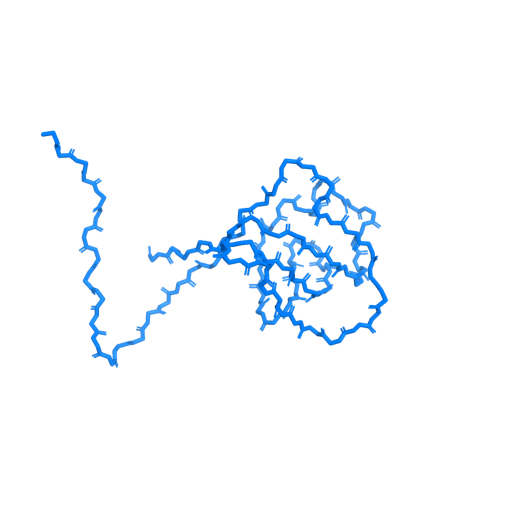5.895 -4.445 -5.923 1.00 91.50 88 GLY A N 1
ATOM 708 C CA . GLY A 1 88 ? -6.086 -5.151 -7.185 1.00 91.50 88 GLY A CA 1
ATOM 709 C C . GLY A 1 88 ? -4.778 -5.328 -7.954 1.00 91.50 88 GLY A C 1
ATOM 710 O O . GLY A 1 88 ? -4.555 -6.401 -8.513 1.00 91.50 88 GLY A O 1
ATOM 711 N N . ARG A 1 89 ? -3.934 -4.286 -7.961 1.00 91.06 89 ARG A N 1
ATOM 712 C CA . ARG A 1 89 ? -2.594 -4.250 -8.567 1.00 91.06 89 ARG A CA 1
ATOM 713 C C . ARG A 1 89 ? -1.759 -3.104 -7.981 1.00 91.06 89 ARG A C 1
ATOM 715 O O . ARG A 1 89 ? -2.319 -2.088 -7.584 1.00 91.06 89 ARG A O 1
ATOM 722 N N . ILE A 1 90 ? -0.437 -3.254 -7.962 1.00 90.25 90 ILE A N 1
ATOM 723 C CA . ILE A 1 90 ? 0.502 -2.156 -7.697 1.00 90.25 90 ILE A CA 1
ATOM 724 C C . ILE A 1 90 ? 1.139 -1.776 -9.033 1.00 90.25 90 ILE A C 1
ATOM 726 O O . ILE A 1 90 ? 1.811 -2.606 -9.647 1.00 90.25 90 ILE A O 1
ATOM 730 N N . ASP A 1 91 ? 0.898 -0.549 -9.480 1.00 89.69 91 ASP A N 1
ATOM 731 C CA . ASP A 1 91 ? 1.503 0.016 -10.679 1.00 89.69 91 ASP A CA 1
ATOM 732 C C . ASP A 1 91 ? 2.772 0.794 -10.327 1.00 89.69 91 ASP A C 1
ATOM 734 O O . ASP A 1 91 ? 2.925 1.310 -9.218 1.00 89.69 91 ASP A O 1
ATOM 738 N N . VAL A 1 92 ? 3.693 0.851 -11.287 1.00 86.19 92 VAL A N 1
ATOM 739 C CA . VAL A 1 92 ? 4.951 1.594 -11.186 1.00 86.19 92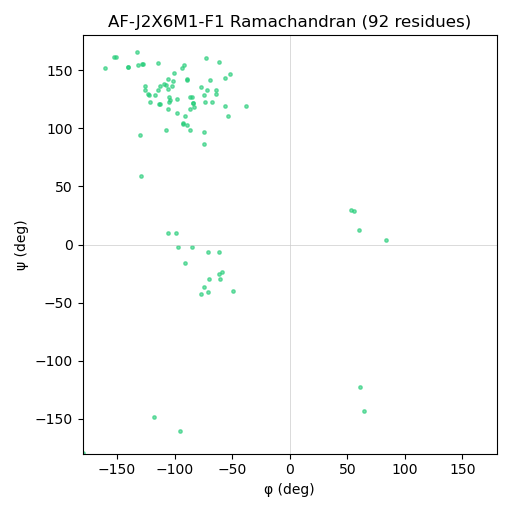 VAL A CA 1
ATOM 740 C C . VAL A 1 92 ? 4.992 2.601 -12.325 1.00 86.19 92 VAL A C 1
ATOM 742 O O . VAL A 1 92 ? 4.894 2.213 -13.492 1.00 86.19 92 VAL A O 1
ATOM 745 N N . ALA A 1 93 ? 5.134 3.877 -11.982 1.00 83.38 93 ALA A N 1
ATOM 746 C CA . ALA A 1 93 ? 5.308 4.972 -12.926 1.00 83.38 93 ALA A CA 1
ATOM 747 C C . ALA A 1 93 ? 6.766 5.463 -12.918 1.00 83.38 93 ALA A C 1
ATOM 749 O O . ALA A 1 93 ? 7.410 5.484 -11.867 1.00 83.38 93 ALA A O 1
ATOM 750 N N . PHE A 1 94 ? 7.264 5.823 -14.106 1.00 79.31 94 PHE A N 1
ATOM 751 C CA . PHE A 1 94 ? 8.608 6.356 -14.368 1.00 79.31 94 PHE A CA 1
ATOM 752 C C . PHE A 1 94 ? 8.534 7.820 -14.803 1.00 79.31 94 PHE A C 1
ATOM 754 O O . PHE A 1 94 ? 7.525 8.175 -15.460 1.00 79.31 94 PHE A O 1
#

Sequence (94 aa):
MLCELLSFIVEVGKQYEVEFVLVLPDRDFVVVAQETSMQVEMIGDGFSYVLYGCLDGSVFRSFIDFPEQEIHCEFPYLNEKFVKVTVGRIDVAF

pLDDT: mean 85.48, std 13.15, range [33.47, 95.31]

Secondary structure (DSSP, 8-state):
---------PPTT-----EEEEE--SSS-EEE-----S-EEE-TTSS-EEEEEEEETTEEESSSEETT-THHHH-GGGTT-EEEEEESEEEEE-

Nearest PDB structures (foldseek):
  5gyh-assembly1_A  TM=1.643E-01  e=7.272E+00  termite gut metagenome

Solvent-accessible surface area (backbone atoms only — not comparable to full-atom values): 5766 Å² total; per-residue (Å²): 139,83,82,88,66,85,85,77,82,88,59,90,94,65,88,78,82,67,47,70,44,78,40,66,53,100,62,93,30,69,43,83,43,78,93,63,75,61,38,77,43,76,48,84,92,66,64,26,32,37,40,23,28,35,27,53,67,48,28,40,42,38,80,57,77,33,68,77,43,66,59,40,76,80,41,56,90,47,52,78,32,45,28,37,35,44,30,50,33,77,46,78,46,121